Protein AF-A0A8S3JRU8-F1 (afdb_monomer)

Sequence (70 aa):
EAERIEQVRKEIIEEERIKLLREHAHRLLGYLPKGVIRDEKDLDYLGNDFKNEFKRRQTNIKSPDGWDNK

Foldseek 3Di:
DVVVVVVVVVVVVVVVLLVCCQVPVVVCQVVDDPCSDPDVVSVVSNDDVSNVSNVVVVVVLPPPPHDPPD

Organism: NCBI:txid392030

InterPro domains:
  IPR026504 Meiosis-specific nuclear structural protein 1 [PTHR19265] (2-58)

Radius of gyration: 14.99 Å; Cα contacts (8 Å, |Δi|>4): 23; chains: 1; bounding box: 31×27×45 Å

pLDDT: mean 82.42, std 15.3, range [36.59, 96.06]

Mean predicted aligned error: 7.19 Å

Nearest PDB structures (foldseek):
  7ung-assembly1_C  TM=8.714E-01  e=5.604E-02  Homo sapiens

Solvent-accessible surface area (backbone atoms only — not comparable to full-atom values): 4320 Å² total; per-residue (Å²): 110,69,68,60,55,51,50,55,51,52,51,57,53,51,53,52,49,53,51,53,44,56,76,41,43,78,83,36,64,94,70,69,60,91,71,76,70,78,53,70,69,57,37,62,72,52,34,68,71,51,39,54,53,50,53,61,47,49,67,60,41,72,42,98,85,43,79,80,86,121

Secondary structure (DSSP, 8-state):
-HHHHHHHHHHHHHHHHHHHHHHHTTTTTTTPPTTSS-SHHHHHHH-HHHHHHHHHHHHHHTSTTS----

Structure (mmCIF, N/CA/C/O backbone):
data_AF-A0A8S3JRU8-F1
#
_entry.id   AF-A0A8S3JRU8-F1
#
loop_
_atom_site.group_PDB
_atom_site.id
_atom_site.type_symbol
_atom_site.label_atom_id
_atom_site.label_alt_id
_atom_site.label_comp_id
_atom_site.label_asym_id
_atom_site.label_entity_id
_atom_site.label_seq_id
_atom_site.pdbx_PDB_ins_code
_atom_site.Cartn_x
_atom_site.Cartn_y
_atom_site.Cartn_z
_atom_site.occupancy
_atom_site.B_iso_or_equiv
_atom_site.auth_seq_id
_atom_site.auth_comp_id
_atom_site.auth_asym_id
_atom_site.auth_atom_id
_atom_site.pdbx_PDB_model_num
ATOM 1 N N . GLU A 1 1 ? -20.682 1.804 20.725 1.00 69.62 1 GLU A N 1
ATOM 2 C CA . GLU A 1 1 ? -19.378 1.344 21.265 1.00 69.62 1 GLU A CA 1
ATOM 3 C C . GLU A 1 1 ? -18.695 0.341 20.338 1.00 69.62 1 GLU A C 1
ATOM 5 O O . GLU A 1 1 ? -17.566 0.595 19.940 1.00 69.62 1 GLU A O 1
ATOM 10 N N . ALA A 1 2 ? -19.398 -0.707 19.886 1.00 82.31 2 ALA A N 1
ATOM 11 C CA . ALA A 1 2 ? -18.888 -1.672 18.901 1.00 82.31 2 ALA A CA 1
ATOM 12 C C . ALA A 1 2 ? -18.335 -1.033 17.608 1.00 82.31 2 ALA A C 1
ATOM 14 O O . ALA A 1 2 ? -17.250 -1.401 17.170 1.00 82.31 2 ALA A O 1
ATOM 15 N N . GLU A 1 3 ? -19.013 -0.024 17.050 1.00 85.94 3 GLU A N 1
ATOM 16 C CA . GLU A 1 3 ? -18.549 0.673 15.836 1.00 85.94 3 GLU A CA 1
ATOM 17 C C . GLU A 1 3 ? -17.195 1.373 16.020 1.00 85.94 3 GLU A C 1
ATOM 19 O O . GLU A 1 3 ? -16.356 1.338 15.125 1.00 85.94 3 GLU A O 1
ATOM 24 N N . ARG A 1 4 ? -16.936 1.957 17.200 1.00 87.94 4 ARG A N 1
ATOM 25 C CA . ARG A 1 4 ? -15.645 2.608 17.484 1.00 87.94 4 ARG A CA 1
ATOM 26 C C . ARG A 1 4 ? -14.520 1.582 17.580 1.00 87.94 4 ARG A C 1
ATOM 28 O O . ARG A 1 4 ? -13.430 1.816 17.076 1.00 87.94 4 ARG A O 1
ATOM 35 N N . ILE A 1 5 ? -14.794 0.430 18.192 1.00 91.25 5 ILE A N 1
ATOM 36 C CA . ILE A 1 5 ? -13.829 -0.673 18.288 1.00 91.25 5 ILE A CA 1
ATOM 37 C C . ILE A 1 5 ? -13.514 -1.230 16.892 1.00 91.25 5 ILE A C 1
ATOM 39 O O . ILE A 1 5 ? -12.362 -1.547 16.600 1.00 91.25 5 ILE A O 1
ATOM 43 N N . GLU A 1 6 ? -14.513 -1.335 16.015 1.00 92.06 6 GLU A N 1
ATOM 44 C CA . GLU A 1 6 ? -14.305 -1.788 14.639 1.00 92.06 6 GLU A CA 1
ATOM 45 C C . GLU A 1 6 ? -13.486 -0.788 13.811 1.00 92.06 6 GLU A C 1
ATOM 47 O O . GLU A 1 6 ? -12.613 -1.209 13.052 1.00 92.06 6 GLU A O 1
ATOM 52 N N . GLN A 1 7 ? -13.715 0.518 13.983 1.00 93.94 7 GLN A N 1
ATOM 53 C CA . GLN A 1 7 ? -12.903 1.559 13.345 1.00 93.94 7 GLN A CA 1
ATOM 54 C C . GLN A 1 7 ? -11.435 1.447 13.758 1.00 93.94 7 GLN A C 1
ATOM 56 O O . GLN A 1 7 ? -10.583 1.282 12.890 1.00 93.94 7 GLN A O 1
ATOM 61 N N . VAL A 1 8 ? -11.163 1.386 15.065 1.00 94.25 8 VAL A N 1
ATOM 62 C CA . VAL A 1 8 ? -9.795 1.239 15.587 1.00 94.25 8 VAL A CA 1
ATOM 63 C C . VAL A 1 8 ? -9.131 -0.038 15.063 1.00 94.25 8 VAL A C 1
ATOM 65 O O . VAL A 1 8 ? -7.966 -0.027 14.676 1.00 94.25 8 VAL A O 1
ATOM 68 N N . ARG A 1 9 ? -9.867 -1.156 14.982 1.00 94.00 9 ARG A N 1
ATOM 69 C CA . ARG A 1 9 ? -9.339 -2.400 14.393 1.00 94.00 9 ARG A CA 1
ATOM 70 C C . ARG A 1 9 ? -8.954 -2.232 12.925 1.00 94.00 9 ARG A C 1
ATOM 72 O O . ARG A 1 9 ? -7.910 -2.739 12.524 1.00 94.00 9 ARG A O 1
ATOM 79 N N . LYS A 1 10 ? -9.786 -1.561 12.124 1.00 94.69 10 LYS A N 1
ATOM 80 C CA . LYS A 1 10 ? -9.503 -1.315 10.701 1.00 94.69 10 LYS A CA 1
ATOM 81 C C . LYS A 1 10 ? -8.278 -0.424 10.520 1.00 94.69 10 LYS A C 1
ATOM 83 O O . LYS A 1 10 ? -7.480 -0.700 9.632 1.00 94.69 10 LYS A O 1
ATOM 88 N N . GLU A 1 11 ? -8.113 0.582 11.374 1.00 94.62 11 GLU A N 1
ATOM 89 C CA . GLU A 1 11 ? -6.939 1.458 11.365 1.00 94.62 11 GLU A CA 1
ATOM 90 C C . GLU A 1 11 ? -5.656 0.665 11.630 1.00 94.62 11 GLU A C 1
ATOM 92 O O . GLU A 1 11 ? -4.752 0.690 10.799 1.00 94.62 11 GLU A O 1
ATOM 97 N N . ILE A 1 12 ? -5.629 -0.147 12.694 1.00 95.44 12 ILE A N 1
ATOM 98 C CA . ILE A 1 12 ? -4.470 -0.992 13.034 1.00 95.44 12 ILE A CA 1
ATOM 99 C C . ILE A 1 12 ? -4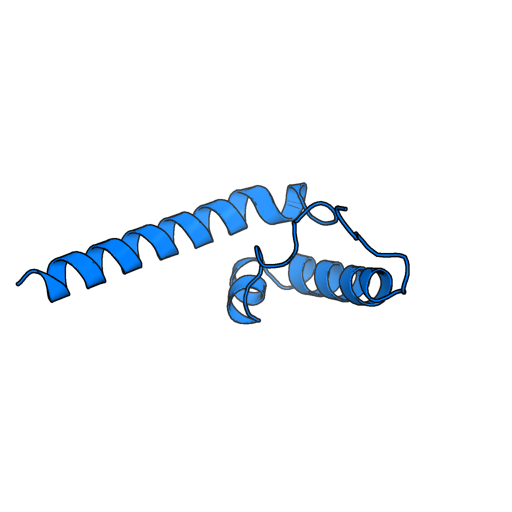.113 -1.946 11.882 1.00 95.44 12 ILE A C 1
ATOM 101 O O . ILE A 1 12 ? -2.942 -2.135 11.556 1.00 95.44 12 ILE A O 1
ATOM 105 N N . ILE A 1 13 ? -5.121 -2.557 11.249 1.00 95.00 13 ILE A N 1
ATOM 106 C CA . ILE A 1 13 ? -4.901 -3.470 10.118 1.00 95.00 13 ILE A CA 1
ATOM 107 C C . ILE A 1 13 ? -4.286 -2.731 8.927 1.00 95.00 13 ILE A C 1
ATOM 109 O O . ILE A 1 13 ? -3.388 -3.269 8.278 1.00 95.00 13 ILE A O 1
ATOM 113 N N . GLU A 1 14 ? -4.759 -1.525 8.613 1.00 94.50 14 GLU A N 1
ATOM 114 C CA . GLU A 1 14 ? -4.231 -0.760 7.484 1.00 94.50 14 GLU A CA 1
ATOM 115 C C . GLU A 1 14 ? -2.805 -0.264 7.763 1.00 94.50 14 GLU A C 1
ATOM 117 O O . GLU A 1 14 ? -1.958 -0.334 6.875 1.00 94.50 14 GLU A O 1
ATOM 122 N N . GLU A 1 15 ? -2.489 0.132 8.998 1.00 94.06 15 GLU A N 1
ATOM 123 C CA . GLU A 1 15 ? -1.121 0.487 9.395 1.00 94.06 15 GLU A CA 1
ATOM 124 C C . GLU A 1 15 ? -0.142 -0.679 9.195 1.00 94.06 15 GLU A C 1
ATOM 126 O O . GLU A 1 15 ? 0.885 -0.527 8.522 1.00 94.06 15 GLU A O 1
ATOM 131 N N . GLU A 1 16 ? -0.480 -1.868 9.701 1.00 96.06 16 GLU A N 1
ATOM 132 C CA . GLU A 1 16 ? 0.355 -3.061 9.526 1.00 96.06 16 GLU A CA 1
ATOM 133 C C . GLU A 1 16 ? 0.436 -3.487 8.052 1.00 96.06 16 GLU A C 1
ATOM 135 O O . GLU A 1 16 ? 1.496 -3.910 7.580 1.00 96.06 16 GLU A O 1
ATOM 140 N N . ARG A 1 17 ? -0.639 -3.300 7.274 1.00 94.00 17 ARG A N 1
ATOM 141 C CA . ARG A 1 17 ? -0.624 -3.537 5.825 1.00 94.00 17 ARG A CA 1
ATOM 142 C C . ARG A 1 17 ? 0.392 -2.641 5.120 1.00 94.00 17 ARG A C 1
ATOM 144 O O . ARG A 1 17 ? 1.184 -3.140 4.318 1.00 94.00 17 ARG A O 1
ATOM 151 N N . ILE A 1 18 ? 0.386 -1.339 5.403 1.00 92.38 18 ILE A N 1
ATOM 152 C CA . ILE A 1 18 ? 1.330 -0.389 4.799 1.00 92.38 18 ILE A CA 1
ATOM 153 C C . ILE A 1 18 ? 2.763 -0.717 5.217 1.00 92.38 18 ILE A C 1
ATOM 155 O O . ILE A 1 18 ? 3.666 -0.693 4.379 1.00 92.38 18 ILE A O 1
ATOM 159 N N . LYS A 1 19 ? 2.986 -1.082 6.481 1.00 94.00 19 LYS A N 1
ATOM 160 C CA . LYS A 1 19 ? 4.300 -1.510 6.971 1.00 94.00 19 LYS A CA 1
ATOM 161 C C . LYS A 1 19 ? 4.830 -2.723 6.198 1.00 94.00 19 LYS A C 1
ATOM 163 O O . LYS A 1 19 ? 5.926 -2.651 5.643 1.00 94.00 19 LYS A O 1
ATOM 168 N N . LEU A 1 20 ? 4.018 -3.772 6.048 1.00 93.06 20 LEU A N 1
ATOM 169 C CA . LEU A 1 20 ? 4.372 -4.959 5.261 1.00 93.06 20 LEU A CA 1
ATOM 170 C C . LEU A 1 20 ? 4.679 -4.616 3.799 1.00 93.06 20 LEU A C 1
ATOM 172 O O . LEU A 1 20 ? 5.658 -5.108 3.234 1.00 93.06 20 LEU A O 1
ATOM 176 N N . LEU A 1 21 ? 3.872 -3.750 3.181 1.00 91.88 21 LEU A N 1
ATOM 177 C CA . LEU A 1 21 ? 4.126 -3.290 1.819 1.00 91.88 21 LEU A CA 1
ATOM 178 C C . LEU A 1 21 ? 5.487 -2.592 1.719 1.00 91.88 21 LEU A C 1
ATOM 180 O O . LEU A 1 21 ? 6.272 -2.928 0.834 1.00 91.88 21 LEU A O 1
ATOM 184 N N . ARG A 1 22 ? 5.816 -1.682 2.639 1.00 90.81 22 ARG A N 1
ATOM 185 C CA . ARG A 1 22 ? 7.099 -0.960 2.626 1.00 90.81 22 ARG A CA 1
ATOM 186 C C . ARG A 1 22 ? 8.298 -1.894 2.770 1.00 90.81 22 ARG A C 1
ATOM 188 O O . ARG A 1 22 ? 9.290 -1.714 2.066 1.00 90.81 22 ARG A O 1
ATOM 195 N N . GLU A 1 23 ? 8.197 -2.913 3.619 1.00 92.75 23 GLU A N 1
ATOM 196 C CA . GLU A 1 23 ? 9.286 -3.867 3.857 1.00 92.75 23 GLU A CA 1
ATOM 197 C C . GLU A 1 23 ? 9.487 -4.873 2.711 1.00 92.75 23 GLU A C 1
ATOM 199 O O . GLU A 1 23 ? 10.614 -5.314 2.446 1.00 92.75 23 GLU A O 1
ATOM 204 N N . HIS A 1 24 ? 8.411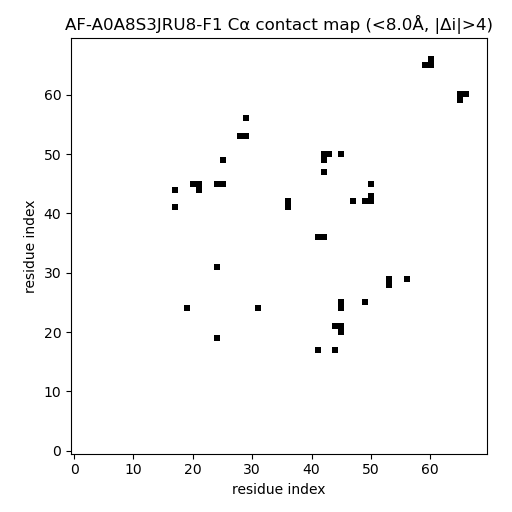 -5.273 2.029 1.00 92.06 24 HIS A N 1
ATOM 205 C CA . HIS A 1 24 ? 8.448 -6.413 1.109 1.00 92.06 24 HIS A CA 1
ATOM 206 C C . HIS A 1 24 ? 8.225 -6.061 -0.359 1.00 92.06 24 HIS A C 1
ATOM 208 O O . HIS A 1 24 ? 8.755 -6.767 -1.219 1.00 92.06 24 HIS A O 1
ATOM 214 N N 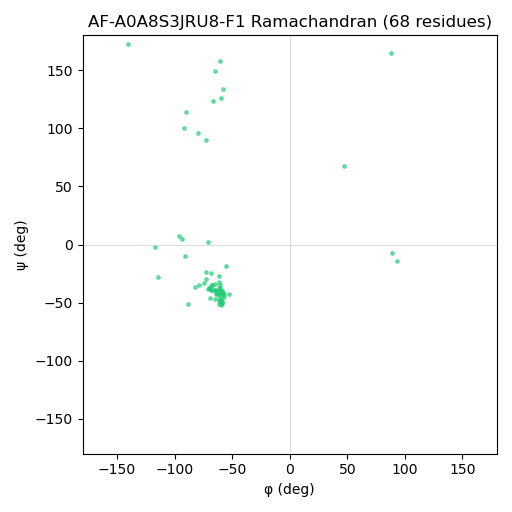. ALA A 1 25 ? 7.500 -4.986 -0.680 1.00 90.12 25 ALA A N 1
ATOM 215 C CA . ALA A 1 25 ? 7.064 -4.727 -2.050 1.00 90.12 25 ALA A CA 1
ATOM 216 C C . ALA A 1 25 ? 8.241 -4.615 -3.023 1.00 90.12 25 ALA A C 1
ATOM 218 O O . ALA A 1 25 ? 8.195 -5.227 -4.085 1.00 90.12 25 ALA A O 1
ATOM 219 N N . HIS A 1 26 ? 9.327 -3.934 -2.641 1.00 88.56 26 HIS A N 1
ATOM 220 C CA . HIS A 1 26 ? 10.528 -3.812 -3.477 1.00 88.56 26 HIS A CA 1
ATOM 221 C C . HIS A 1 26 ? 11.128 -5.167 -3.871 1.00 88.56 26 HIS A C 1
ATOM 223 O O . HIS A 1 26 ? 11.489 -5.370 -5.027 1.00 88.56 26 HIS A O 1
ATOM 229 N N . ARG A 1 27 ? 11.195 -6.118 -2.930 1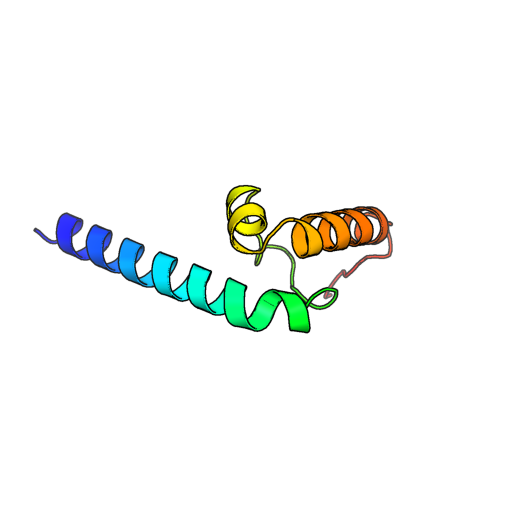.00 89.38 27 ARG A N 1
ATOM 230 C CA . ARG A 1 27 ? 11.718 -7.473 -3.179 1.00 89.38 27 ARG A CA 1
ATOM 231 C C . ARG A 1 27 ? 10.760 -8.317 -4.016 1.00 89.38 27 ARG A C 1
ATOM 233 O O . ARG A 1 27 ? 11.198 -9.187 -4.758 1.00 89.38 27 ARG A O 1
ATOM 240 N N . LEU A 1 28 ? 9.462 -8.053 -3.892 1.00 88.31 28 LEU A N 1
ATOM 241 C CA . LEU A 1 28 ? 8.396 -8.769 -4.591 1.00 88.31 28 LEU A CA 1
ATOM 242 C C . LEU A 1 28 ? 7.982 -8.102 -5.902 1.00 88.31 28 LEU A C 1
ATOM 244 O O . LEU A 1 28 ? 7.037 -8.550 -6.553 1.00 88.31 28 LEU A O 1
ATOM 248 N N . LEU A 1 29 ? 8.657 -7.033 -6.317 1.00 85.75 29 LEU A N 1
ATOM 249 C CA . LEU A 1 29 ? 8.287 -6.313 -7.519 1.00 85.75 29 LEU A CA 1
ATOM 250 C C . LEU A 1 29 ? 8.359 -7.251 -8.734 1.00 85.75 29 LEU A C 1
ATOM 252 O O . LEU A 1 29 ? 9.385 -7.873 -9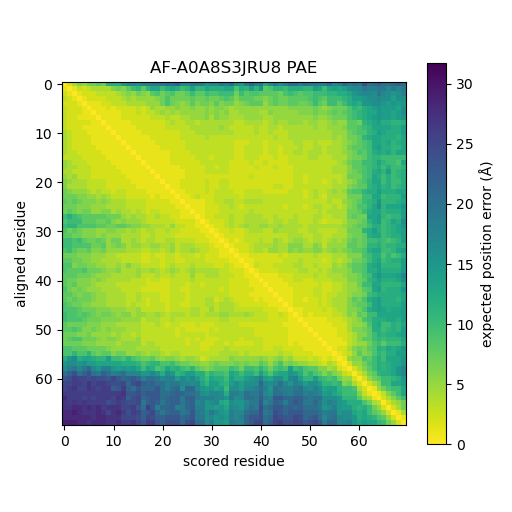.001 1.00 85.75 29 LEU A O 1
ATOM 256 N N . GLY A 1 30 ? 7.261 -7.337 -9.490 1.00 83.31 30 GLY A N 1
ATOM 257 C CA . GLY A 1 30 ? 7.085 -8.296 -10.591 1.00 83.31 30 GLY A CA 1
ATOM 258 C C . GLY A 1 30 ? 6.408 -9.617 -10.204 1.00 83.31 30 GLY A C 1
ATOM 259 O O . GLY A 1 30 ? 5.937 -10.312 -11.093 1.00 83.31 30 GLY A O 1
ATOM 260 N N . TYR A 1 31 ? 6.296 -9.918 -8.909 1.00 85.06 31 TYR A N 1
ATOM 261 C CA . TYR A 1 31 ? 5.611 -11.100 -8.367 1.00 85.06 31 TYR A CA 1
ATOM 262 C C . TYR A 1 31 ? 4.396 -10.745 -7.498 1.00 85.06 31 TYR A C 1
ATOM 264 O O . TYR A 1 31 ? 3.719 -11.637 -6.995 1.00 85.06 31 TYR A O 1
ATOM 272 N N . LEU A 1 32 ? 4.118 -9.450 -7.294 1.00 84.31 32 LEU A N 1
ATOM 273 C CA . LEU A 1 32 ? 2.952 -8.985 -6.541 1.00 84.31 32 LEU A CA 1
ATOM 274 C C . LEU A 1 32 ? 1.649 -9.327 -7.291 1.00 84.31 32 LEU A C 1
ATOM 276 O O . LEU A 1 32 ? 1.473 -8.872 -8.426 1.00 84.31 32 LEU A O 1
ATOM 280 N N . PRO A 1 33 ? 0.713 -10.065 -6.663 1.00 84.12 33 PRO A N 1
ATOM 281 C CA . PRO A 1 33 ? -0.594 -10.346 -7.244 1.00 84.12 33 PRO A CA 1
ATOM 282 C C . PRO A 1 33 ? -1.427 -9.089 -7.522 1.00 84.12 33 PRO A C 1
ATOM 284 O O . PRO A 1 33 ? -1.270 -8.041 -6.882 1.00 84.12 33 PRO A O 1
ATOM 287 N N . LYS A 1 34 ? -2.388 -9.225 -8.444 1.00 79.50 34 LYS A N 1
ATOM 288 C CA . LYS A 1 34 ? -3.410 -8.199 -8.702 1.00 79.50 34 LYS A CA 1
ATOM 289 C C . LYS A 1 34 ? -4.185 -7.924 -7.399 1.00 79.50 34 LYS A C 1
ATOM 291 O O . LYS A 1 34 ? -4.558 -8.854 -6.691 1.00 79.50 34 LYS A O 1
ATOM 296 N N . GLY A 1 35 ? -4.398 -6.648 -7.073 1.00 82.94 35 GLY A N 1
ATOM 297 C CA . GLY A 1 35 ? -5.137 -6.214 -5.878 1.00 82.94 35 GLY A CA 1
ATOM 298 C C . GLY A 1 35 ? -4.310 -6.027 -4.598 1.00 82.94 35 GLY A C 1
ATOM 299 O O . GLY A 1 35 ? -4.839 -5.493 -3.625 1.00 82.94 35 GLY A O 1
ATOM 300 N N . VAL A 1 36 ? -3.020 -6.402 -4.577 1.00 88.69 36 VAL A N 1
ATOM 301 C CA . VAL A 1 36 ? -2.137 -6.107 -3.426 1.00 88.69 36 VAL A CA 1
ATOM 302 C C . VAL A 1 36 ? -1.849 -4.609 -3.319 1.00 88.69 36 VAL A C 1
ATOM 304 O O . VAL A 1 36 ? -1.967 -4.027 -2.240 1.00 88.69 36 VAL A O 1
ATOM 307 N N . ILE A 1 37 ? -1.520 -3.986 -4.450 1.00 89.31 37 ILE A N 1
ATOM 308 C CA . ILE A 1 37 ? -1.492 -2.530 -4.598 1.00 89.31 37 ILE A CA 1
ATOM 309 C C . ILE A 1 37 ? -2.890 -2.113 -5.052 1.00 89.31 37 ILE A C 1
ATOM 311 O O . ILE A 1 37 ? -3.318 -2.513 -6.138 1.00 89.31 37 ILE A O 1
ATOM 315 N N . ARG A 1 38 ? -3.607 -1.378 -4.199 1.00 87.62 38 ARG A N 1
ATOM 316 C CA . ARG A 1 38 ? -5.010 -0.999 -4.415 1.00 87.62 38 ARG A CA 1
ATOM 317 C C . ARG A 1 38 ? -5.108 0.304 -5.199 1.00 87.62 38 ARG A C 1
ATOM 319 O O . ARG A 1 38 ? -5.765 0.343 -6.234 1.00 87.62 38 ARG A O 1
ATOM 326 N N . ASP A 1 39 ? -4.393 1.330 -4.741 1.00 87.81 39 ASP A N 1
ATOM 327 C CA . ASP A 1 39 ? -4.549 2.707 -5.214 1.00 87.81 39 ASP A CA 1
ATOM 328 C C . ASP A 1 39 ? -3.200 3.428 -5.352 1.00 87.81 39 ASP A C 1
ATOM 330 O O . ASP A 1 39 ? -2.157 2.940 -4.913 1.00 87.81 39 ASP A O 1
ATOM 334 N N . GLU A 1 40 ? -3.204 4.640 -5.918 1.00 87.75 40 GLU A N 1
ATOM 335 C CA . GLU A 1 40 ? -1.978 5.445 -6.041 1.00 87.75 40 GLU A CA 1
ATOM 336 C C . GLU A 1 40 ? -1.352 5.812 -4.689 1.00 87.75 40 GLU A C 1
ATOM 338 O O . GLU A 1 40 ? -0.130 5.917 -4.612 1.00 87.75 40 GLU A O 1
ATOM 343 N N . LYS A 1 41 ? -2.151 5.899 -3.616 1.00 89.50 41 LYS A N 1
ATOM 344 C CA . LYS A 1 41 ? -1.641 6.137 -2.256 1.00 89.50 41 LYS A CA 1
ATOM 345 C C . LYS A 1 41 ? -0.654 5.057 -1.815 1.00 89.50 41 LYS A C 1
ATOM 347 O O . LYS A 1 41 ? 0.376 5.378 -1.232 1.00 89.50 41 LYS A O 1
ATOM 352 N N . ASP A 1 42 ? -0.926 3.794 -2.144 1.00 90.00 42 ASP A N 1
ATOM 353 C CA . ASP A 1 42 ? -0.020 2.683 -1.835 1.00 90.00 42 ASP A CA 1
ATOM 354 C C . ASP A 1 42 ? 1.331 2.874 -2.522 1.00 90.00 42 ASP A C 1
ATOM 356 O O . ASP A 1 42 ? 2.374 2.624 -1.927 1.00 90.00 42 ASP A O 1
ATOM 360 N N . LEU A 1 43 ? 1.320 3.359 -3.767 1.00 90.19 43 LEU A N 1
ATOM 361 C CA . LEU A 1 43 ? 2.542 3.641 -4.517 1.00 90.19 43 LEU A CA 1
ATOM 362 C C . LEU A 1 43 ? 3.330 4.803 -3.910 1.00 90.19 43 LEU A C 1
ATOM 364 O O . LEU A 1 43 ? 4.559 4.767 -3.926 1.00 90.19 43 LEU A O 1
ATOM 368 N N . ASP A 1 44 ? 2.648 5.804 -3.356 1.00 90.88 44 ASP A N 1
ATOM 369 C CA . ASP A 1 44 ? 3.305 6.934 -2.700 1.00 90.88 44 ASP A CA 1
ATOM 370 C C . ASP A 1 44 ? 4.033 6.501 -1.411 1.00 90.88 44 ASP A C 1
ATOM 372 O O . ASP A 1 44 ? 5.137 6.979 -1.149 1.00 90.88 44 ASP A O 1
ATOM 376 N N . TYR A 1 45 ? 3.505 5.523 -0.658 1.00 89.31 45 TYR A N 1
ATOM 377 C CA . TYR A 1 45 ? 4.197 4.954 0.515 1.00 89.31 45 TYR A CA 1
ATOM 378 C C . TYR A 1 45 ? 5.450 4.139 0.168 1.00 89.31 45 TYR A C 1
ATOM 380 O O . TYR A 1 45 ? 6.339 3.979 1.011 1.00 89.31 45 TYR A O 1
ATOM 388 N N . LEU A 1 46 ? 5.515 3.609 -1.054 1.00 89.50 46 LEU A N 1
ATOM 389 C CA . LEU A 1 46 ? 6.613 2.773 -1.539 1.00 89.50 46 LEU A CA 1
ATOM 390 C C . LEU A 1 46 ? 7.726 3.578 -2.217 1.00 89.50 46 LEU A C 1
ATOM 392 O O . LEU A 1 46 ? 8.800 3.037 -2.460 1.00 89.50 46 LEU A O 1
ATOM 396 N N . GLY A 1 47 ? 7.510 4.868 -2.472 1.00 90.56 47 GLY A N 1
ATOM 397 C CA . GLY A 1 47 ? 8.510 5.756 -3.053 1.00 90.56 47 GLY A CA 1
ATOM 398 C C . GLY A 1 47 ? 8.527 5.768 -4.583 1.00 90.56 47 GLY A C 1
ATOM 399 O O . GLY A 1 47 ? 7.949 4.922 -5.271 1.00 90.56 47 GLY A O 1
ATOM 400 N N . ASN A 1 48 ? 9.197 6.785 -5.129 1.00 89.81 48 ASN A N 1
ATOM 401 C CA . ASN A 1 48 ? 9.123 7.103 -6.554 1.00 89.81 48 ASN A CA 1
ATOM 402 C C . ASN A 1 48 ? 9.809 6.048 -7.437 1.00 89.81 48 ASN A C 1
ATOM 404 O O . ASN A 1 48 ? 9.300 5.731 -8.510 1.00 89.81 48 ASN A O 1
ATOM 408 N N . ASP A 1 49 ? 10.920 5.465 -6.981 1.00 89.56 49 ASP A N 1
ATOM 409 C CA . ASP A 1 49 ? 11.625 4.396 -7.700 1.00 89.56 49 ASP A CA 1
ATOM 410 C C . ASP A 1 49 ? 10.731 3.169 -7.898 1.00 89.56 49 ASP A C 1
ATOM 412 O O 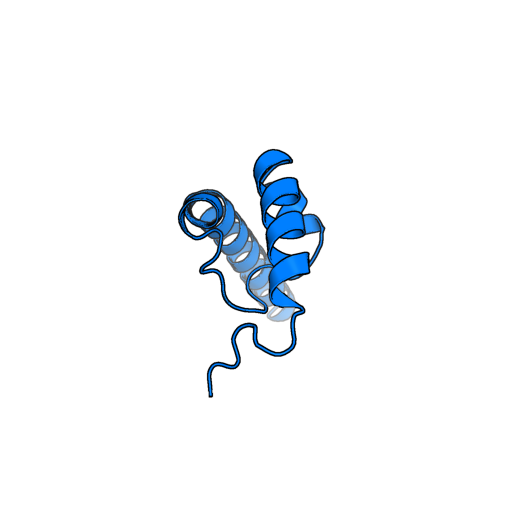. ASP A 1 49 ? 10.549 2.701 -9.027 1.00 89.56 49 ASP A O 1
ATOM 416 N N . PHE A 1 50 ? 10.076 2.718 -6.820 1.00 90.94 50 PHE A N 1
ATOM 417 C CA . PHE A 1 50 ? 9.094 1.639 -6.883 1.00 90.94 50 PHE A CA 1
ATOM 418 C C . PHE A 1 50 ? 7.943 1.989 -7.823 1.00 90.94 50 PHE A C 1
ATOM 420 O O . PHE A 1 50 ? 7.591 1.195 -8.693 1.00 90.94 50 PHE A O 1
ATOM 427 N N . LYS A 1 51 ? 7.363 3.188 -7.681 1.00 90.75 51 LYS A N 1
ATOM 428 C CA . LYS A 1 51 ? 6.231 3.656 -8.495 1.00 90.75 51 LYS A CA 1
ATOM 429 C C . LYS A 1 51 ? 6.557 3.637 -9.988 1.00 90.75 51 LYS A C 1
ATOM 431 O O . LYS A 1 51 ? 5.754 3.140 -10.779 1.00 90.75 51 LYS A O 1
ATOM 436 N N . ASN A 1 52 ? 7.734 4.128 -10.370 1.00 90.25 52 ASN A N 1
ATOM 437 C CA . ASN A 1 52 ? 8.183 4.152 -11.761 1.00 90.25 52 ASN A CA 1
ATOM 438 C C . ASN A 1 52 ? 8.373 2.737 -12.311 1.00 90.25 52 ASN A C 1
ATOM 440 O O . ASN A 1 52 ? 7.884 2.419 -13.399 1.00 90.25 52 ASN A O 1
ATOM 444 N N . GLU A 1 53 ? 9.037 1.863 -11.553 1.00 88.62 53 GLU A N 1
ATOM 445 C CA . GLU A 1 53 ? 9.289 0.502 -12.011 1.00 88.62 53 GLU A CA 1
ATOM 446 C C . GLU A 1 53 ? 8.010 -0.352 -12.047 1.00 88.62 53 GLU A C 1
ATOM 448 O O . GLU A 1 53 ? 7.786 -1.099 -13.004 1.00 88.62 53 GLU A O 1
ATOM 453 N N . PHE A 1 54 ? 7.123 -0.188 -11.066 1.00 87.81 54 PHE A N 1
ATOM 454 C CA . PHE A 1 54 ? 5.810 -0.823 -11.032 1.00 87.81 54 PHE A CA 1
ATOM 455 C C . PHE A 1 54 ? 4.943 -0.398 -12.223 1.00 87.81 54 PHE A C 1
ATOM 457 O O . PHE A 1 54 ? 4.399 -1.265 -12.910 1.00 87.81 54 PHE A O 1
ATOM 464 N N . LYS A 1 55 ? 4.871 0.906 -12.540 1.00 85.81 55 LYS A N 1
ATOM 465 C CA . LYS A 1 55 ? 4.132 1.411 -13.714 1.00 85.81 55 LYS A CA 1
ATOM 466 C C . LYS A 1 55 ? 4.713 0.864 -15.026 1.00 85.81 55 LYS A C 1
ATOM 468 O O . LYS A 1 55 ? 3.945 0.389 -15.860 1.00 85.81 55 LYS A O 1
ATOM 473 N N . ARG A 1 56 ? 6.046 0.818 -15.176 1.00 85.12 56 ARG A N 1
ATOM 474 C CA . ARG A 1 56 ? 6.725 0.229 -16.352 1.00 85.12 56 ARG A CA 1
ATOM 475 C C . ARG A 1 56 ? 6.408 -1.259 -16.540 1.00 85.12 56 ARG A C 1
ATOM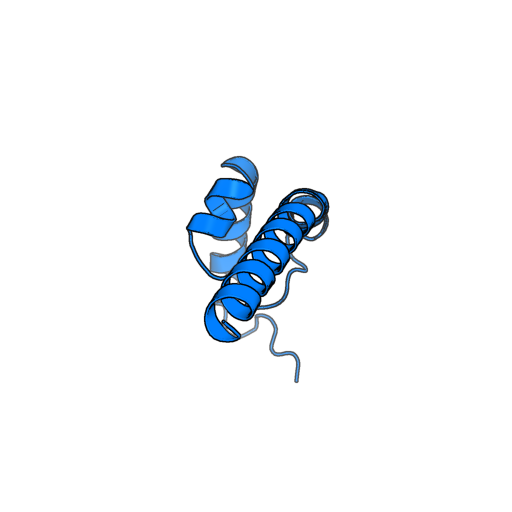 477 O O . ARG A 1 56 ? 6.353 -1.749 -17.662 1.00 85.12 56 ARG A O 1
ATOM 484 N N . ARG A 1 57 ? 6.233 -2.012 -15.451 1.00 78.38 57 ARG A N 1
ATOM 485 C CA . ARG A 1 57 ? 5.897 -3.444 -15.522 1.00 78.38 57 ARG A CA 1
ATOM 486 C C . ARG A 1 57 ? 4.405 -3.668 -15.746 1.00 78.38 57 ARG A C 1
ATOM 488 O O . ARG A 1 57 ? 4.050 -4.554 -16.516 1.00 78.38 57 ARG A O 1
ATOM 495 N N . GLN A 1 58 ? 3.531 -2.848 -15.159 1.00 73.19 58 GLN A N 1
ATOM 496 C CA . GLN A 1 58 ? 2.091 -2.922 -15.423 1.00 73.19 58 GLN A CA 1
ATOM 497 C C . GLN A 1 58 ? 1.742 -2.684 -16.895 1.00 73.19 58 GLN A C 1
ATOM 499 O O . GLN A 1 58 ? 0.857 -3.361 -17.412 1.00 73.19 58 GLN A O 1
ATOM 504 N N . THR A 1 59 ? 2.433 -1.774 -17.589 1.00 61.25 59 THR A N 1
ATOM 505 C CA . THR A 1 59 ? 2.225 -1.583 -19.035 1.0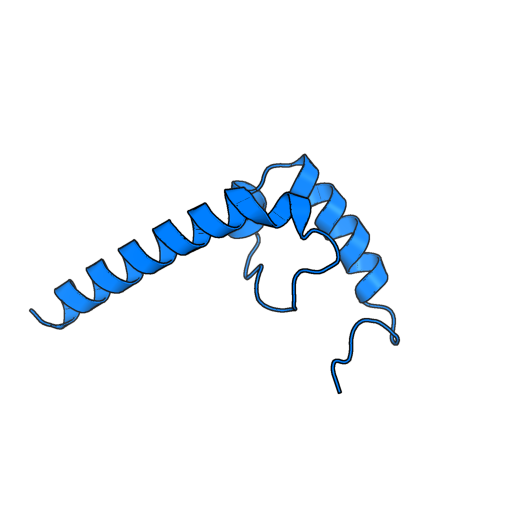0 61.25 59 THR A CA 1
ATOM 506 C C . THR A 1 59 ? 2.545 -2.844 -19.833 1.00 61.25 59 THR A C 1
ATOM 508 O O . THR A 1 59 ? 1.863 -3.119 -20.812 1.00 61.25 59 THR A O 1
ATOM 511 N N . ASN A 1 60 ? 3.509 -3.650 -19.376 1.00 56.09 60 ASN A N 1
ATOM 512 C CA . ASN A 1 60 ? 3.857 -4.924 -20.008 1.00 56.09 60 ASN A CA 1
ATOM 513 C C . ASN A 1 60 ? 2.872 -6.052 -19.633 1.00 56.09 60 ASN A C 1
ATOM 515 O O . ASN A 1 60 ? 2.562 -6.889 -20.477 1.00 56.09 60 ASN A O 1
ATOM 519 N N . ILE A 1 61 ? 2.341 -6.055 -18.399 1.00 55.97 61 ILE A N 1
ATOM 520 C CA . ILE A 1 61 ? 1.379 -7.056 -17.885 1.00 55.97 61 ILE A CA 1
ATOM 521 C C . ILE A 1 61 ? -0.026 -6.888 -18.487 1.00 55.97 61 ILE A C 1
ATOM 523 O O . ILE A 1 61 ? -0.777 -7.852 -18.543 1.00 55.97 61 ILE A O 1
ATOM 527 N N . LYS A 1 62 ? -0.394 -5.695 -18.975 1.00 53.66 62 LYS A N 1
ATOM 528 C CA . LYS A 1 62 ? -1.652 -5.483 -19.721 1.00 53.66 62 LYS A CA 1
ATOM 529 C C . LYS A 1 62 ? -1.656 -6.117 -21.125 1.00 53.66 62 LYS A C 1
ATOM 531 O O . LYS A 1 62 ? -2.644 -5.967 -21.839 1.00 53.66 62 LYS A O 1
ATOM 536 N N . SER A 1 63 ? -0.586 -6.814 -21.516 1.00 50.22 63 SER A N 1
ATOM 537 C CA . SER A 1 63 ? -0.599 -7.696 -22.687 1.00 50.22 63 SER A CA 1
ATOM 538 C C . SER A 1 63 ? -1.566 -8.871 -22.452 1.00 50.22 63 SER A C 1
ATOM 540 O O . SER A 1 63 ? -1.706 -9.298 -21.303 1.00 50.22 63 SER A O 1
ATOM 542 N N . PRO A 1 64 ? -2.215 -9.418 -23.498 1.00 51.19 64 PRO A N 1
ATOM 543 C CA . PRO A 1 64 ? -3.199 -10.506 -23.378 1.00 51.19 64 PRO A CA 1
ATOM 544 C C . PRO A 1 64 ? -2.682 -11.758 -22.649 1.00 51.19 64 PRO A C 1
ATOM 546 O O . PRO A 1 64 ? -3.477 -12.557 -22.169 1.00 51.19 64 PRO A O 1
ATOM 549 N N . ASP A 1 65 ? -1.361 -11.904 -22.539 1.00 52.38 65 ASP A N 1
ATOM 550 C CA . ASP A 1 65 ? -0.663 -13.055 -21.960 1.00 52.38 65 ASP A CA 1
ATOM 551 C C . ASP A 1 65 ? -0.261 -1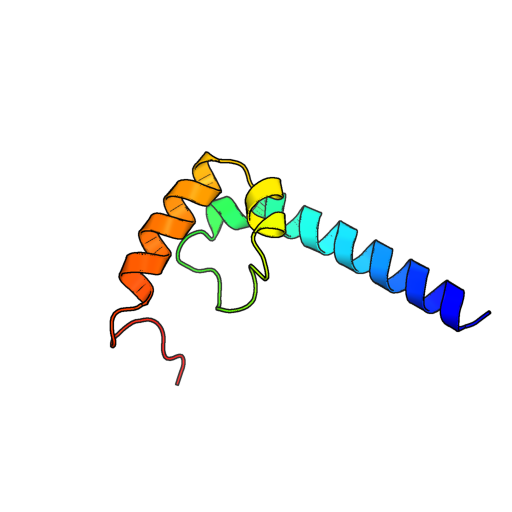2.864 -20.471 1.00 52.38 65 ASP A C 1
ATOM 553 O O . ASP A 1 65 ? 0.479 -13.668 -19.902 1.00 52.38 65 ASP A O 1
ATOM 557 N N . GLY A 1 66 ? -0.691 -11.775 -19.817 1.00 48.91 66 GLY A N 1
ATOM 558 C CA . GLY A 1 66 ? -0.235 -11.368 -18.480 1.00 48.91 66 GLY A CA 1
ATOM 559 C C . GLY A 1 66 ? -1.054 -11.890 -17.285 1.00 48.91 66 GLY A C 1
ATOM 560 O O . GLY A 1 66 ? -2.048 -11.277 -16.880 1.00 48.91 66 GLY A O 1
ATOM 561 N N . TRP A 1 67 ? -0.540 -12.947 -16.638 1.00 52.12 67 TRP A N 1
ATOM 562 C CA . TRP A 1 67 ? -0.986 -13.526 -15.351 1.00 52.12 67 TRP A CA 1
ATOM 563 C C . TRP A 1 67 ? -2.510 -13.721 -15.269 1.00 52.12 67 TRP A C 1
ATOM 565 O O . TRP A 1 67 ? -3.213 -13.071 -14.481 1.00 52.12 67 TRP A O 1
ATOM 575 N N . ASP A 1 68 ? -2.996 -14.645 -16.094 1.00 43.38 68 ASP A N 1
ATOM 576 C CA . ASP A 1 68 ? -4.139 -15.496 -15.773 1.00 43.38 68 ASP A CA 1
ATOM 577 C C . ASP A 1 68 ? -3.616 -16.614 -14.859 1.00 43.38 68 ASP A C 1
ATOM 579 O O . ASP A 1 68 ? -3.044 -17.601 -15.322 1.00 43.38 68 ASP A O 1
ATOM 583 N N . ASN A 1 69 ? -3.745 -16.438 -13.541 1.00 48.62 69 ASN A N 1
ATOM 584 C CA . ASN A 1 69 ? -3.720 -17.592 -12.644 1.00 48.62 69 ASN A CA 1
ATOM 585 C C . ASN A 1 69 ? -5.060 -18.300 -12.846 1.00 48.62 69 ASN A C 1
ATOM 587 O O . ASN A 1 69 ? -6.062 -17.926 -12.235 1.00 48.62 69 ASN A O 1
ATOM 591 N N . LYS A 1 70 ? -5.053 -19.232 -13.796 1.00 36.59 70 LYS A N 1
ATOM 592 C CA . LYS A 1 70 ? -6.128 -20.181 -14.058 1.00 36.59 70 LYS A CA 1
ATOM 593 C C . LYS A 1 70 ? -6.199 -21.228 -12.951 1.00 36.59 70 LYS A C 1
ATOM 595 O O . LYS A 1 70 ? -5.119 -21.610 -12.445 1.00 36.59 70 LYS A O 1
#